Protein AF-A0A8T7LSS5-F1 (afdb_monomer)

Secondary structure (DSSP, 8-state):
--EEEEEEEE-SSEEEEEEEEEEEE-TTSSEEEEEEEEEEE-SSEEEEEEEE-HHHHTTS-HHHHHHHHHHHHHHHHTTT-TT-EEEEEEE---GGG-----SSS---------------------------

Mean predicted aligned error: 10.65 Å

Solvent-accessible surface area (backbone atoms only — not comparable to full-atom values): 8336 Å² total; per-residue (Å²): 137,46,80,44,79,45,78,77,44,79,58,100,45,38,38,33,34,42,33,24,35,64,81,42,66,42,99,82,74,39,56,29,76,40,37,37,37,43,39,37,58,51,101,76,38,39,42,35,43,37,37,38,29,31,78,53,55,73,77,47,53,73,68,58,53,50,50,54,51,51,58,52,49,51,64,67,38,53,88,78,32,100,79,63,47,72,47,78,50,79,45,63,54,52,70,91,77,62,80,90,84,74,93,68,86,78,82,80,71,91,72,78,76,72,82,79,76,76,76,81,78,79,84,74,90,72,92,77,89,78,83,136

Sequence (132 aa):
MRIKIKRRVRTSSSEQWALFDADVMDENEQPTNIGKADVHYDPEMVFVTMLLWSEFTETLDETTVQQVIDEIMDEITEPVGAAADFSLDFFTPSLKDYKFQTSLEDEEEWDEAEEEEEDEEPHERNGKNPWN

Organism: NCBI:txid3003348

Structure (mmCIF, N/CA/C/O backbone):
data_AF-A0A8T7LSS5-F1
#
_entry.id   AF-A0A8T7LSS5-F1
#
loop_
_atom_site.group_PDB
_atom_site.id
_atom_site.type_symbol
_atom_site.label_atom_id
_atom_site.label_alt_id
_atom_site.label_comp_id
_atom_site.label_asym_id
_atom_site.label_entity_id
_atom_site.label_seq_id
_atom_site.pdbx_PDB_ins_code
_atom_site.Cartn_x
_atom_site.Cartn_y
_atom_site.Cartn_z
_atom_site.occupancy
_atom_site.B_iso_or_equiv
_atom_site.auth_seq_id
_atom_site.auth_comp_id
_atom_site.auth_asym_id
_atom_site.auth_atom_id
_atom_site.pdbx_PDB_model_num
ATOM 1 N N . MET A 1 1 ? -11.357 -9.619 5.432 1.00 84.06 1 MET A N 1
ATOM 2 C CA . MET A 1 1 ? -10.890 -8.293 5.025 1.00 84.06 1 MET A CA 1
ATOM 3 C C . MET A 1 1 ? -10.589 -8.373 3.552 1.00 84.06 1 MET A C 1
ATOM 5 O O . MET A 1 1 ? -9.962 -9.344 3.142 1.00 84.06 1 MET A O 1
ATOM 9 N N . ARG A 1 2 ? -11.090 -7.423 2.768 1.00 89.44 2 ARG A N 1
ATOM 10 C CA . ARG A 1 2 ? -10.846 -7.358 1.330 1.00 89.44 2 ARG A CA 1
ATOM 11 C C . ARG A 1 2 ? -10.099 -6.072 1.021 1.00 89.44 2 ARG A C 1
ATOM 13 O O . ARG A 1 2 ? -10.690 -4.994 1.058 1.00 89.44 2 ARG A O 1
ATOM 20 N N . ILE A 1 3 ? -8.818 -6.200 0.696 1.00 91.69 3 ILE A N 1
ATOM 21 C CA . ILE A 1 3 ? -7.995 -5.058 0.313 1.00 91.69 3 ILE A CA 1
ATOM 22 C C . ILE A 1 3 ? -8.273 -4.708 -1.148 1.00 91.69 3 ILE A C 1
ATOM 24 O O . ILE A 1 3 ? -8.200 -5.560 -2.031 1.00 91.69 3 ILE A O 1
ATOM 28 N N . LYS A 1 4 ? -8.606 -3.443 -1.406 1.00 92.25 4 LYS A N 1
ATOM 29 C CA . LYS A 1 4 ? -8.642 -2.862 -2.750 1.00 92.25 4 LYS A CA 1
ATOM 30 C C . LYS A 1 4 ? -7.477 -1.894 -2.911 1.00 92.25 4 LYS A C 1
ATOM 32 O O . LYS A 1 4 ? -7.142 -1.133 -2.004 1.00 92.25 4 LYS A O 1
ATOM 37 N N . ILE A 1 5 ? -6.883 -1.902 -4.097 1.00 92.44 5 ILE A N 1
ATOM 38 C CA . ILE A 1 5 ? -5.703 -1.107 -4.427 1.00 92.44 5 ILE A CA 1
ATOM 39 C C . ILE A 1 5 ? -6.063 -0.162 -5.569 1.00 92.44 5 ILE A C 1
ATOM 41 O O . ILE A 1 5 ? -6.577 -0.588 -6.600 1.00 92.44 5 ILE A O 1
ATOM 45 N N . LYS A 1 6 ? -5.763 1.130 -5.406 1.00 91.69 6 LYS A N 1
ATOM 46 C CA . LYS A 1 6 ? -5.870 2.132 -6.478 1.00 91.69 6 LYS A CA 1
ATOM 47 C C . LYS A 1 6 ? -4.487 2.695 -6.776 1.00 91.69 6 LYS A C 1
ATOM 49 O O . LYS A 1 6 ? -3.895 3.372 -5.933 1.00 91.69 6 LYS A O 1
ATOM 54 N N . ARG A 1 7 ? -3.974 2.464 -7.987 1.00 91.62 7 ARG A N 1
ATOM 55 C CA . ARG A 1 7 ? -2.727 3.094 -8.451 1.00 91.62 7 ARG A CA 1
ATOM 56 C C . ARG A 1 7 ? -2.992 4.581 -8.711 1.00 91.62 7 ARG A C 1
ATOM 58 O O . ARG A 1 7 ? -3.746 4.925 -9.614 1.00 91.62 7 ARG A O 1
ATOM 65 N N . ARG A 1 8 ? -2.398 5.458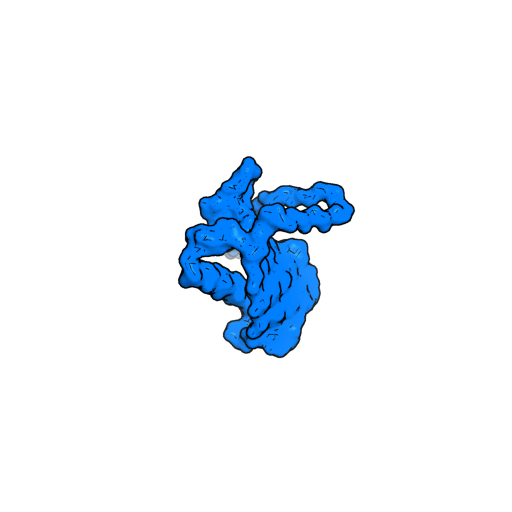 -7.900 1.00 90.19 8 ARG A N 1
ATOM 66 C CA . ARG A 1 8 ? -2.517 6.925 -8.000 1.00 90.19 8 ARG A CA 1
ATOM 67 C C . ARG A 1 8 ? -1.522 7.513 -8.992 1.00 90.19 8 ARG A C 1
ATOM 69 O O . ARG A 1 8 ? -1.855 8.421 -9.741 1.00 90.19 8 ARG A O 1
ATOM 76 N N . VAL A 1 9 ? -0.303 6.980 -9.007 1.00 91.12 9 VAL A N 1
ATOM 77 C CA . VAL A 1 9 ? 0.763 7.401 -9.922 1.00 91.12 9 VAL A CA 1
ATOM 78 C C . VAL A 1 9 ? 1.439 6.162 -10.481 1.00 91.12 9 VAL A C 1
ATOM 80 O O . VAL A 1 9 ? 1.682 5.206 -9.745 1.00 91.12 9 VAL A O 1
ATOM 83 N N . ARG A 1 10 ? 1.782 6.196 -11.770 1.00 92.50 10 ARG A N 1
ATOM 84 C CA . ARG A 1 10 ? 2.613 5.182 -12.416 1.00 92.50 10 ARG A CA 1
ATOM 85 C C . ARG A 1 10 ? 3.591 5.828 -13.381 1.00 92.50 10 ARG A C 1
ATOM 87 O O . ARG A 1 10 ? 3.213 6.605 -14.252 1.00 92.50 10 ARG A O 1
ATOM 94 N N . THR A 1 11 ? 4.855 5.479 -13.218 1.00 92.75 11 THR A N 1
ATOM 95 C CA . THR A 1 11 ? 5.954 5.846 -14.112 1.00 92.75 11 THR A CA 1
ATOM 96 C C . THR A 1 11 ? 6.643 4.578 -14.607 1.00 92.75 11 THR A C 1
ATOM 98 O O . THR A 1 11 ? 6.259 3.470 -14.239 1.00 92.75 11 THR A O 1
ATOM 101 N N . SER A 1 12 ? 7.688 4.719 -15.423 1.00 89.06 12 SER A N 1
ATOM 102 C CA . SER A 1 12 ? 8.483 3.575 -15.881 1.00 89.06 12 SER A CA 1
ATOM 103 C C . SER A 1 12 ? 9.230 2.839 -14.764 1.00 89.06 12 SER A C 1
ATOM 105 O O . SER A 1 12 ? 9.667 1.719 -14.989 1.00 89.06 12 SER A O 1
ATOM 107 N N . SER A 1 13 ? 9.436 3.467 -13.602 1.00 91.12 13 SER A N 1
ATOM 108 C CA . SER A 1 13 ? 10.290 2.930 -12.532 1.00 91.12 13 SER A CA 1
ATOM 109 C C . SER A 1 13 ? 9.699 3.090 -11.135 1.00 91.12 13 SER A C 1
ATOM 111 O O . SER A 1 13 ? 10.370 2.803 -10.147 1.00 91.12 13 SER A O 1
ATOM 113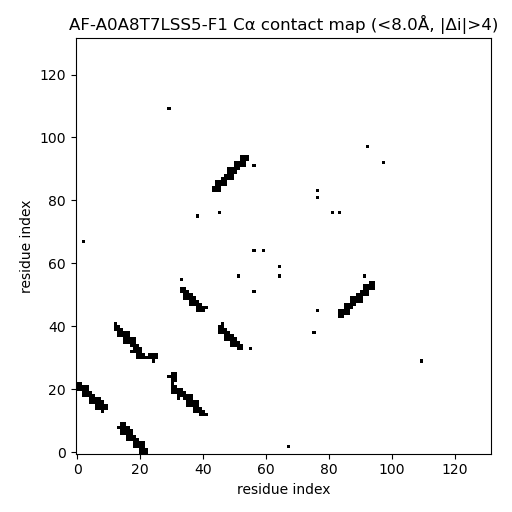 N N . SER A 1 14 ? 8.494 3.638 -10.995 1.00 94.56 14 SER A N 1
ATOM 114 C CA . SER A 1 14 ? 7.900 3.910 -9.683 1.00 94.56 14 SER A CA 1
ATOM 115 C C . SER A 1 14 ? 6.389 4.026 -9.755 1.00 94.56 14 SER A C 1
ATOM 117 O O . SER A 1 14 ? 5.849 4.519 -10.752 1.00 94.56 14 SER A O 1
ATOM 119 N N . GLU A 1 15 ? 5.727 3.629 -8.677 1.00 95.62 15 GLU A N 1
ATOM 120 C CA . GLU A 1 15 ? 4.280 3.677 -8.515 1.00 95.62 15 GLU A CA 1
ATOM 121 C C . GLU A 1 15 ? 3.904 4.196 -7.123 1.00 95.62 15 GLU A C 1
ATOM 123 O O . GLU A 1 15 ? 4.657 4.042 -6.166 1.00 95.62 15 GLU A O 1
ATOM 128 N N . GLN A 1 16 ? 2.728 4.814 -7.012 1.00 95.94 16 GLN A N 1
ATOM 129 C CA . GLN A 1 16 ? 2.108 5.126 -5.725 1.00 95.94 16 GLN A CA 1
ATOM 130 C C . GLN A 1 16 ? 0.729 4.492 -5.672 1.00 95.94 16 GLN A C 1
ATOM 132 O O . GLN A 1 16 ? -0.093 4.699 -6.568 1.00 95.94 16 GLN A O 1
ATOM 137 N N . TRP A 1 17 ? 0.487 3.707 -4.634 1.00 95.75 17 TRP A N 1
ATOM 138 C CA . TRP A 1 17 ? -0.727 2.933 -4.438 1.00 95.75 17 TRP A CA 1
ATOM 139 C C . TRP A 1 17 ? -1.463 3.473 -3.221 1.00 95.75 17 TRP A C 1
ATOM 141 O O . TRP A 1 17 ? -0.870 3.639 -2.159 1.00 95.75 17 TRP A O 1
ATOM 151 N N . ALA A 1 18 ? -2.753 3.746 -3.368 1.00 95.62 18 ALA A N 1
ATOM 152 C CA . ALA A 1 18 ? -3.654 3.977 -2.250 1.00 95.62 18 ALA A CA 1
ATOM 153 C C . ALA A 1 18 ? -4.335 2.651 -1.887 1.00 95.62 18 ALA A C 1
ATOM 155 O O . ALA A 1 18 ? -4.795 1.929 -2.776 1.00 95.62 18 ALA A O 1
ATOM 156 N N . LEU A 1 19 ? -4.373 2.347 -0.593 1.00 96.12 19 LEU A N 1
ATOM 157 C CA . LEU A 1 19 ? -4.853 1.081 -0.047 1.00 96.12 19 LEU A CA 1
ATOM 158 C C . LEU A 1 19 ? -6.193 1.310 0.650 1.00 96.12 19 LEU A C 1
ATOM 160 O O . LEU A 1 19 ? -6.336 2.274 1.407 1.00 96.12 19 LEU A O 1
ATOM 164 N N . PHE A 1 20 ? -7.156 0.428 0.406 1.00 95.44 20 PHE A N 1
ATOM 165 C CA . PHE A 1 20 ? -8.514 0.551 0.927 1.00 95.44 20 PHE A CA 1
ATOM 166 C C . PHE A 1 20 ? -9.009 -0.769 1.514 1.00 95.44 20 PHE A C 1
ATOM 168 O O . PHE A 1 20 ? -8.787 -1.823 0.920 1.00 95.44 20 PHE A O 1
ATOM 175 N N . ASP A 1 21 ? -9.723 -0.705 2.635 1.00 93.88 21 ASP A N 1
ATOM 176 C CA . ASP A 1 21 ? -10.532 -1.825 3.119 1.00 93.88 21 ASP A CA 1
ATOM 177 C C . ASP A 1 21 ? -11.937 -1.708 2.522 1.00 93.88 21 ASP A C 1
ATOM 179 O O . ASP A 1 21 ? -12.689 -0.787 2.837 1.00 93.88 21 ASP A O 1
ATOM 183 N N . ALA A 1 22 ? -12.285 -2.630 1.625 1.00 92.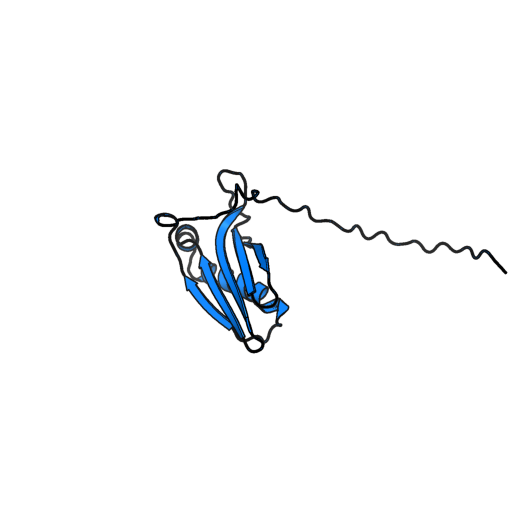38 22 ALA A N 1
ATOM 184 C CA . ALA A 1 22 ? -13.576 -2.636 0.945 1.00 92.38 22 ALA A CA 1
ATOM 185 C C . ALA A 1 22 ? -14.721 -3.198 1.799 1.00 92.38 22 ALA A C 1
ATOM 187 O O . ALA A 1 22 ? -15.876 -3.126 1.379 1.00 92.38 22 ALA A O 1
ATOM 188 N N . ASP A 1 23 ? -14.421 -3.773 2.966 1.00 91.75 23 ASP A N 1
ATOM 189 C CA . ASP A 1 23 ? -15.439 -4.237 3.907 1.00 91.75 23 ASP A CA 1
ATOM 190 C C . ASP A 1 23 ? -15.894 -3.106 4.862 1.00 91.75 23 ASP A C 1
ATOM 192 O O . ASP A 1 23 ? -16.900 -3.265 5.559 1.00 91.75 23 ASP A O 1
ATOM 196 N N . VAL A 1 24 ? -15.193 -1.959 4.885 1.00 90.44 24 VAL A N 1
ATOM 197 C CA . VAL A 1 24 ? -15.477 -0.815 5.769 1.00 90.44 24 VAL A CA 1
ATOM 198 C C . VAL A 1 24 ? -15.672 0.458 4.951 1.00 90.44 24 VAL A C 1
ATOM 200 O O . VAL A 1 24 ? -14.763 0.897 4.253 1.00 90.44 24 VAL A O 1
ATOM 203 N N . MET A 1 25 ? -16.838 1.089 5.083 1.00 91.69 25 MET A N 1
ATOM 204 C CA . MET A 1 25 ? -17.149 2.341 4.387 1.00 91.69 25 MET A CA 1
ATOM 205 C C . MET A 1 25 ? -16.895 3.563 5.273 1.00 91.69 25 MET A C 1
ATOM 207 O O . MET A 1 25 ? -17.138 3.516 6.482 1.00 91.69 25 MET A O 1
ATOM 211 N N . ASP A 1 26 ? -16.432 4.648 4.660 1.00 86.94 26 ASP A N 1
ATOM 212 C CA . ASP A 1 26 ? -16.272 5.954 5.288 1.00 86.94 26 ASP A CA 1
ATOM 213 C C . ASP A 1 26 ? -17.573 6.786 5.255 1.00 86.94 26 ASP A C 1
ATOM 215 O O . ASP A 1 26 ? -18.650 6.302 4.897 1.00 86.94 26 ASP A O 1
ATOM 219 N N . GLU A 1 27 ? -17.490 8.050 5.684 1.00 88.38 27 GLU A N 1
ATOM 220 C CA . GLU A 1 27 ? -18.636 8.970 5.757 1.00 88.38 27 GLU A CA 1
ATOM 221 C C . GLU A 1 27 ? -19.267 9.281 4.387 1.00 88.38 27 GLU A C 1
ATOM 223 O O . GLU A 1 27 ? -20.428 9.692 4.340 1.00 88.38 27 GLU A O 1
ATOM 228 N N . ASN A 1 28 ? -18.533 9.050 3.296 1.00 87.31 28 ASN A N 1
ATOM 229 C CA . ASN A 1 28 ? -18.957 9.305 1.920 1.00 87.31 28 ASN A CA 1
ATOM 230 C C . ASN A 1 28 ? -19.379 8.011 1.202 1.00 87.31 28 ASN A C 1
ATOM 232 O O . ASN A 1 28 ? -19.492 7.990 -0.023 1.00 87.31 28 ASN A O 1
ATOM 236 N N . GLU A 1 29 ? -19.614 6.932 1.960 1.00 87.62 29 GLU A N 1
ATOM 237 C CA . GLU A 1 29 ? -19.951 5.597 1.450 1.00 87.62 29 GLU A CA 1
ATOM 238 C C . GLU A 1 29 ? -18.856 4.992 0.551 1.00 87.62 29 GLU A C 1
ATOM 240 O O . GLU A 1 29 ? -19.130 4.088 -0.237 1.00 87.62 29 GLU A O 1
ATOM 245 N N . GL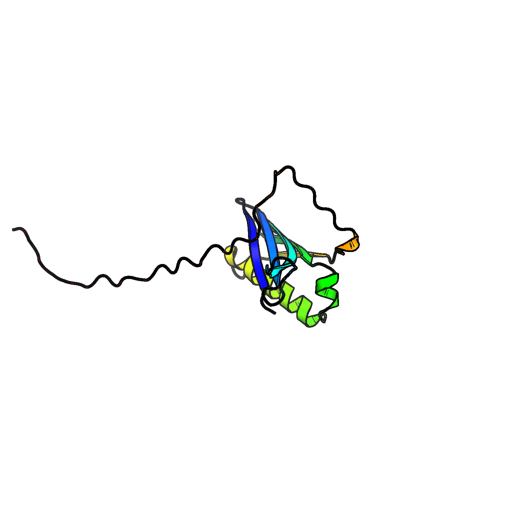N A 1 30 ? -17.608 5.453 0.692 1.00 89.44 30 GLN A N 1
ATOM 246 C CA . GLN A 1 30 ? -16.462 4.922 -0.041 1.00 89.44 30 GLN A CA 1
ATOM 247 C C . GLN A 1 30 ? -15.678 3.924 0.811 1.00 89.44 30 GLN A C 1
ATOM 249 O O . GLN A 1 30 ? -15.658 4.047 2.038 1.00 89.44 30 GLN A O 1
ATOM 254 N N . PRO A 1 31 ? -14.987 2.944 0.199 1.00 93.31 31 PRO A N 1
ATOM 255 C CA . PRO A 1 31 ? -14.049 2.096 0.920 1.00 93.31 31 PRO A CA 1
ATOM 256 C C . PRO A 1 31 ? -13.072 2.927 1.749 1.00 93.31 31 PRO A C 1
ATOM 258 O O . PRO A 1 31 ? -12.495 3.902 1.265 1.00 93.31 31 PRO A O 1
ATOM 261 N N . THR A 1 32 ? -12.860 2.530 2.998 1.00 94.12 32 THR A N 1
ATOM 262 C CA . THR A 1 32 ? -12.027 3.288 3.931 1.00 94.12 32 THR A CA 1
ATOM 263 C C . THR A 1 32 ? -10.577 3.229 3.479 1.00 94.12 32 THR A C 1
ATOM 265 O O . THR A 1 32 ? -10.015 2.144 3.318 1.00 94.12 32 THR A O 1
ATOM 268 N N . ASN A 1 33 ? -9.936 4.386 3.298 1.00 93.62 33 ASN A N 1
ATOM 269 C CA . ASN A 1 33 ? -8.499 4.435 3.048 1.00 93.62 33 ASN A CA 1
ATOM 270 C C . ASN A 1 33 ? -7.739 3.956 4.293 1.00 93.62 33 ASN A C 1
ATOM 272 O O . ASN A 1 33 ? -7.826 4.573 5.353 1.00 93.62 33 ASN A O 1
ATOM 276 N N . ILE A 1 34 ? -6.962 2.887 4.149 1.00 95.50 34 ILE A N 1
ATOM 277 C CA . ILE A 1 34 ? -6.175 2.295 5.240 1.00 95.50 34 ILE A CA 1
ATOM 278 C C . ILE A 1 34 ? -4.689 2.646 5.158 1.00 95.50 34 ILE A C 1
ATOM 280 O O . ILE A 1 34 ? -3.933 2.318 6.070 1.00 95.50 34 ILE A O 1
ATOM 284 N N . GLY A 1 35 ? -4.262 3.312 4.082 1.00 95.75 35 GLY A N 1
ATOM 285 C CA . GLY A 1 35 ? -2.875 3.703 3.903 1.00 95.75 35 GLY A CA 1
ATOM 286 C C . GLY A 1 35 ? -2.449 3.904 2.453 1.00 95.75 35 GLY A C 1
ATOM 287 O O . GLY A 1 35 ? -3.261 4.100 1.540 1.00 95.75 35 GLY A O 1
ATOM 288 N N . LYS A 1 36 ? -1.133 3.848 2.246 1.00 96.50 36 LYS A N 1
ATOM 289 C CA . LYS A 1 36 ? -0.502 3.909 0.927 1.00 96.50 36 LYS A CA 1
ATOM 290 C C . LYS A 1 36 ? 0.790 3.096 0.861 1.00 96.50 36 LYS A C 1
ATOM 292 O O . LYS A 1 36 ? 1.447 2.886 1.879 1.00 96.50 36 LYS A O 1
ATOM 297 N N . ALA A 1 37 ? 1.188 2.728 -0.350 1.00 97.75 37 ALA A N 1
ATOM 298 C CA . ALA A 1 37 ? 2.515 2.204 -0.645 1.00 97.75 37 ALA A CA 1
ATOM 299 C C . ALA A 1 37 ? 3.178 3.036 -1.749 1.00 97.75 37 ALA A C 1
ATOM 301 O O . ALA A 1 37 ? 2.552 3.346 -2.764 1.00 97.75 37 ALA A O 1
ATOM 302 N N . ASP A 1 38 ? 4.436 3.410 -1.546 1.00 97.56 38 ASP A N 1
ATOM 303 C CA . ASP A 1 38 ? 5.294 3.981 -2.581 1.00 97.56 38 ASP A CA 1
ATOM 304 C C . ASP A 1 38 ? 6.264 2.883 -3.039 1.00 97.56 38 ASP A C 1
ATOM 306 O O . ASP A 1 38 ? 6.964 2.286 -2.219 1.00 97.56 38 ASP A O 1
ATOM 310 N N . VAL A 1 39 ? 6.276 2.594 -4.340 1.00 95.75 39 VAL A N 1
ATOM 311 C CA . VAL A 1 39 ? 7.021 1.483 -4.945 1.00 95.75 39 VAL A CA 1
ATOM 312 C C . VAL A 1 39 ? 8.051 2.037 -5.915 1.00 95.75 39 VAL A C 1
ATOM 314 O O . VAL A 1 39 ? 7.726 2.869 -6.765 1.00 95.75 39 VAL A O 1
ATOM 317 N N . HIS A 1 40 ? 9.281 1.541 -5.839 1.00 94.94 40 HIS A N 1
ATOM 318 C CA . HIS A 1 40 ? 10.342 1.822 -6.797 1.00 94.94 40 HIS A CA 1
ATOM 319 C C . HIS A 1 40 ? 10.893 0.512 -7.363 1.00 94.94 40 HIS A C 1
ATOM 321 O O . HIS A 1 40 ? 11.357 -0.352 -6.620 1.00 94.94 40 HIS A O 1
ATOM 327 N N . TYR A 1 41 ? 10.852 0.387 -8.687 1.00 91.00 41 TYR A N 1
ATOM 328 C CA . TYR A 1 41 ? 11.359 -0.771 -9.410 1.00 91.00 41 TYR A CA 1
ATOM 329 C C . TYR A 1 41 ? 12.799 -0.521 -9.855 1.00 91.00 41 TYR A C 1
ATOM 331 O O . TYR A 1 41 ? 13.072 0.431 -10.593 1.00 91.00 41 TYR A O 1
ATOM 339 N N . ASP A 1 42 ? 13.697 -1.407 -9.441 1.00 87.94 42 ASP A N 1
ATOM 340 C CA . ASP A 1 42 ? 15.055 -1.538 -9.955 1.00 87.94 42 ASP A CA 1
ATOM 341 C C . ASP A 1 42 ? 15.198 -2.905 -10.660 1.00 87.94 42 ASP A C 1
ATOM 343 O O . ASP A 1 42 ? 14.469 -3.840 -10.320 1.00 87.94 42 ASP A O 1
ATOM 347 N N . PRO A 1 43 ? 16.087 -3.064 -11.662 1.00 83.88 43 PRO A N 1
ATOM 348 C CA . PRO A 1 43 ? 16.282 -4.352 -12.328 1.00 83.88 43 PRO A CA 1
ATOM 349 C C . PRO A 1 43 ? 16.672 -5.512 -11.402 1.00 83.88 43 PRO A C 1
ATOM 351 O O . PRO A 1 43 ? 16.493 -6.664 -11.794 1.00 83.88 43 PRO A O 1
ATOM 354 N N . GLU A 1 44 ? 17.231 -5.229 -10.223 1.00 84.19 44 GLU A N 1
ATOM 355 C CA . GLU A 1 44 ? 17.690 -6.246 -9.273 1.00 84.19 44 GLU A CA 1
ATOM 356 C C . GLU A 1 44 ? 16.757 -6.411 -8.063 1.00 84.19 44 GLU A C 1
ATOM 358 O O . GLU A 1 44 ? 16.770 -7.469 -7.437 1.00 84.19 44 GLU A O 1
ATOM 363 N N . MET A 1 45 ? 15.956 -5.395 -7.717 1.00 89.31 45 MET A N 1
ATOM 364 C CA . MET A 1 45 ? 15.167 -5.381 -6.480 1.00 89.31 45 MET A CA 1
ATOM 365 C C . MET A 1 45 ? 13.957 -4.439 -6.560 1.00 89.31 45 MET A C 1
ATOM 367 O O . MET A 1 45 ? 13.975 -3.427 -7.261 1.00 89.31 45 MET A O 1
ATOM 371 N N . VAL A 1 46 ? 12.914 -4.725 -5.779 1.00 92.88 46 VAL A N 1
ATOM 372 C CA . VAL A 1 46 ? 11.796 -3.796 -5.549 1.00 92.88 46 VAL A CA 1
ATOM 373 C C . VAL A 1 46 ? 11.933 -3.126 -4.183 1.00 92.88 46 VAL A C 1
ATOM 375 O O . VAL A 1 46 ? 12.064 -3.798 -3.162 1.00 92.88 46 VAL A O 1
ATOM 378 N N . PHE A 1 47 ? 11.877 -1.796 -4.147 1.00 95.25 47 PHE A N 1
ATOM 379 C CA . PHE A 1 47 ? 11.874 -1.025 -2.903 1.00 95.25 47 PHE A CA 1
ATOM 380 C C . PHE A 1 47 ? 10.463 -0.534 -2.612 1.00 95.25 47 PHE A C 1
ATOM 382 O O . PHE A 1 47 ? 9.859 0.144 -3.446 1.00 95.25 47 PHE A O 1
ATOM 389 N N . VAL A 1 48 ? 9.950 -0.857 -1.430 1.00 96.81 48 VAL A N 1
ATOM 390 C CA . VAL A 1 48 ? 8.596 -0.507 -1.009 1.00 96.81 48 VAL A CA 1
ATOM 391 C C . VAL A 1 48 ? 8.652 0.245 0.310 1.00 96.81 48 VAL A C 1
ATOM 393 O O . VAL A 1 48 ? 9.214 -0.237 1.289 1.00 96.81 48 VAL A O 1
ATOM 396 N N . THR A 1 49 ? 8.009 1.406 0.347 1.00 98.31 49 THR A N 1
ATOM 397 C CA . THR A 1 49 ? 7.658 2.081 1.597 1.00 98.31 49 THR A CA 1
ATOM 398 C C . THR A 1 49 ? 6.160 1.950 1.791 1.00 98.31 49 THR A C 1
ATOM 400 O O . THR A 1 49 ? 5.385 2.524 1.025 1.00 98.31 49 THR A O 1
ATOM 403 N N . MET A 1 50 ? 5.740 1.215 2.815 1.00 98.00 50 MET A N 1
ATOM 404 C CA . MET A 1 50 ? 4.333 1.005 3.135 1.00 98.00 50 MET A CA 1
ATOM 405 C C . MET A 1 50 ? 3.961 1.756 4.409 1.00 98.00 50 MET A C 1
ATOM 407 O O . MET A 1 50 ? 4.617 1.633 5.445 1.00 98.00 50 MET A O 1
ATOM 411 N N . LEU A 1 51 ? 2.882 2.531 4.328 1.00 97.50 51 LEU A N 1
ATOM 412 C CA . LEU A 1 51 ? 2.279 3.197 5.471 1.00 97.50 51 LEU A CA 1
ATOM 413 C C . LEU A 1 51 ? 0.850 2.704 5.626 1.00 97.50 51 LEU A C 1
ATOM 415 O O . LEU A 1 51 ? 0.033 2.935 4.736 1.00 97.50 51 LEU A O 1
ATOM 419 N N . LEU A 1 52 ? 0.549 2.080 6.760 1.00 96.81 52 LEU A N 1
ATOM 420 C CA . LEU A 1 52 ? -0.820 1.762 7.162 1.00 96.81 52 LEU A CA 1
ATOM 421 C C . LEU A 1 52 ? -1.207 2.632 8.351 1.00 96.81 52 LEU A C 1
ATOM 423 O O . LEU A 1 52 ? -0.400 2.820 9.253 1.00 96.81 52 LEU A O 1
ATOM 427 N N . TRP A 1 53 ? -2.419 3.177 8.381 1.00 96.75 53 TRP A N 1
ATOM 428 C CA . TRP A 1 53 ? -2.831 4.023 9.503 1.00 96.75 53 TRP A CA 1
ATOM 429 C C . TRP A 1 53 ? -2.782 3.240 10.815 1.00 96.75 53 TRP A C 1
ATOM 431 O O . TRP A 1 53 ? -3.229 2.089 10.875 1.00 96.75 53 TRP A O 1
ATOM 441 N N . SER A 1 54 ? -2.267 3.855 11.883 1.00 96.31 54 SER A N 1
ATOM 442 C CA . SER A 1 54 ? -2.236 3.208 13.196 1.00 96.31 54 SER A CA 1
ATOM 443 C C . SER A 1 54 ? -3.647 2.821 13.629 1.00 96.31 54 SER A C 1
ATOM 445 O O . SER A 1 54 ? -3.849 1.712 14.101 1.00 96.31 54 SER A O 1
ATOM 447 N N . GLU A 1 55 ? -4.634 3.674 13.348 1.00 94.44 55 GLU A N 1
ATOM 448 C CA . GLU A 1 55 ? -6.053 3.440 13.622 1.00 94.44 55 GLU A CA 1
ATOM 449 C C . GLU A 1 55 ? -6.598 2.177 12.942 1.00 94.44 55 GLU A C 1
ATOM 451 O O . GLU A 1 55 ? -7.490 1.535 13.484 1.00 94.44 55 GLU A O 1
ATOM 456 N N . PHE A 1 56 ? -6.057 1.799 11.783 1.00 93.69 56 PHE A N 1
ATOM 457 C CA . PHE A 1 56 ? -6.383 0.534 11.132 1.00 93.69 56 PHE A CA 1
ATOM 458 C C . PHE A 1 56 ? -5.627 -0.621 11.796 1.00 93.69 56 PHE A C 1
ATOM 460 O O . PHE A 1 56 ? -6.243 -1.572 12.276 1.00 93.69 56 PHE A O 1
ATOM 467 N N . THR A 1 57 ? -4.299 -0.523 11.898 1.00 95.06 57 THR A N 1
ATOM 468 C CA . THR A 1 57 ? -3.466 -1.627 12.413 1.00 95.06 57 THR A CA 1
ATOM 469 C C . THR A 1 57 ? -3.751 -1.985 13.875 1.00 95.06 57 THR A C 1
ATOM 471 O O . THR A 1 57 ? -3.670 -3.153 14.232 1.00 95.06 57 THR A O 1
ATOM 474 N N . GLU A 1 58 ? -4.150 -1.023 14.714 1.00 95.12 58 GLU A N 1
ATOM 475 C CA . GLU A 1 58 ? -4.505 -1.243 16.124 1.00 95.12 58 GLU A CA 1
ATOM 476 C C . GLU A 1 58 ? -5.806 -2.042 16.301 1.00 95.12 58 GLU A C 1
ATOM 478 O O . GLU A 1 58 ? -6.046 -2.599 17.374 1.00 95.12 58 GLU A O 1
ATOM 483 N N . THR A 1 59 ? -6.650 -2.116 15.266 1.00 92.62 59 THR A N 1
ATOM 484 C CA . THR A 1 59 ? -7.877 -2.933 15.287 1.00 92.62 59 THR A CA 1
ATOM 485 C C . THR A 1 59 ? -7.622 -4.399 14.948 1.00 92.62 59 THR A C 1
ATOM 487 O O . THR A 1 59 ? -8.514 -5.232 15.124 1.00 92.62 59 THR A O 1
ATOM 490 N N . LEU A 1 60 ? -6.411 -4.720 14.488 1.00 93.31 60 LEU A N 1
ATOM 491 C CA . LEU A 1 60 ? -6.015 -6.033 14.003 1.00 93.31 60 LEU A CA 1
ATOM 492 C C . LEU A 1 60 ? -4.967 -6.657 14.920 1.00 93.31 60 LEU A C 1
ATOM 494 O O . LEU A 1 60 ? -4.216 -5.975 15.616 1.00 93.31 60 LEU A O 1
ATOM 498 N N . ASP A 1 61 ? -4.901 -7.983 14.913 1.00 94.75 61 ASP A N 1
ATOM 499 C CA . ASP A 1 61 ? -3.768 -8.687 15.496 1.00 94.75 61 ASP A CA 1
ATOM 500 C C . ASP A 1 61 ? -2.575 -8.705 14.524 1.00 94.75 61 ASP A C 1
ATOM 502 O O . ASP A 1 61 ? -2.725 -8.568 13.310 1.00 94.75 61 ASP A O 1
ATOM 506 N N . GLU A 1 62 ? -1.379 -8.919 15.068 1.00 93.50 62 GLU A N 1
ATOM 507 C CA . GLU A 1 62 ? -0.117 -8.919 14.318 1.00 93.50 62 GLU A CA 1
ATOM 508 C C . GLU A 1 62 ? -0.100 -9.920 13.150 1.00 93.50 62 GLU A C 1
ATOM 510 O O . GLU A 1 62 ? 0.492 -9.638 12.110 1.00 93.50 62 GLU A O 1
ATOM 515 N N . THR A 1 63 ? -0.784 -11.065 13.277 1.00 95.50 63 THR A N 1
ATOM 516 C CA . THR A 1 63 ? -0.842 -12.062 12.194 1.00 95.50 63 THR A CA 1
ATOM 517 C C . THR A 1 63 ? -1.671 -11.537 11.032 1.00 95.50 63 THR A C 1
ATOM 519 O O . THR A 1 63 ? -1.266 -11.671 9.881 1.00 95.50 63 THR A O 1
ATOM 522 N N . THR A 1 64 ? -2.804 -10.903 11.328 1.00 94.06 64 THR A N 1
ATOM 523 C CA . THR A 1 64 ? -3.657 -10.290 10.306 1.00 94.06 64 THR A CA 1
ATOM 524 C C . THR A 1 64 ? -2.945 -9.122 9.615 1.00 94.06 64 THR A C 1
ATOM 526 O O . THR A 1 64 ? -3.017 -9.002 8.395 1.00 94.06 64 THR A O 1
ATOM 529 N N . VAL A 1 65 ? -2.193 -8.298 10.357 1.00 94.56 65 VAL A N 1
ATOM 530 C CA . VAL A 1 65 ? -1.370 -7.230 9.755 1.00 94.56 65 VAL A CA 1
ATOM 531 C C . VAL A 1 65 ? -0.331 -7.815 8.797 1.00 94.56 65 VAL A C 1
ATOM 533 O O . VAL A 1 65 ? -0.187 -7.317 7.683 1.00 94.56 65 VAL A O 1
ATOM 536 N N . GLN A 1 66 ? 0.359 -8.889 9.190 1.00 95.56 66 GLN A N 1
ATOM 537 C CA . GLN A 1 66 ? 1.346 -9.532 8.323 1.00 95.56 66 GLN A CA 1
ATOM 538 C C . GLN A 1 66 ? 0.710 -10.116 7.055 1.00 95.56 66 GLN A C 1
ATOM 540 O O . GLN A 1 66 ? 1.269 -9.952 5.979 1.00 95.56 66 GLN A O 1
ATOM 545 N N . GLN A 1 67 ? -0.475 -10.725 7.154 1.00 94.88 67 GLN A N 1
ATOM 546 C CA . GLN A 1 67 ? -1.205 -11.230 5.984 1.00 94.88 67 GLN A CA 1
ATOM 547 C C . GLN A 1 67 ? -1.542 -10.116 4.991 1.00 94.88 67 GLN A C 1
ATOM 549 O O . GLN A 1 67 ? -1.353 -10.293 3.794 1.00 94.88 67 GLN A O 1
ATOM 554 N N . VAL A 1 68 ? -1.977 -8.952 5.483 1.00 93.94 68 VAL A N 1
ATOM 555 C CA . VAL A 1 68 ? -2.232 -7.782 4.629 1.00 93.94 68 VAL A CA 1
ATOM 556 C C . VAL A 1 68 ? -0.951 -7.317 3.935 1.00 93.94 68 VAL A C 1
ATOM 558 O O . VAL A 1 68 ? 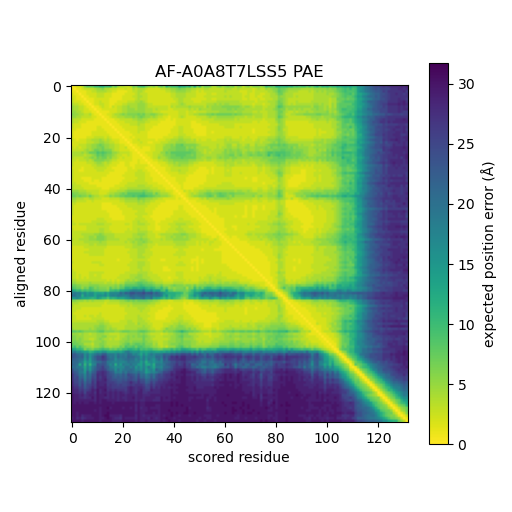-0.978 -7.010 2.745 1.00 93.94 68 VAL A O 1
ATOM 561 N N . ILE A 1 69 ? 0.176 -7.275 4.654 1.00 95.06 69 ILE A N 1
ATOM 562 C CA . ILE A 1 69 ? 1.475 -6.922 4.065 1.00 95.06 69 ILE A CA 1
ATOM 563 C C . ILE A 1 69 ? 1.852 -7.922 2.968 1.00 95.06 69 ILE A C 1
ATOM 565 O O . ILE A 1 69 ? 2.220 -7.494 1.877 1.00 95.06 69 ILE A O 1
ATOM 569 N N . ASP A 1 70 ? 1.737 -9.222 3.239 1.00 93.88 70 ASP A N 1
ATOM 570 C CA . ASP A 1 70 ? 2.088 -10.283 2.294 1.00 93.88 70 ASP A CA 1
ATOM 571 C C . ASP A 1 70 ? 1.222 -10.199 1.022 1.00 93.88 70 ASP A C 1
ATOM 573 O O . ASP A 1 70 ? 1.765 -10.179 -0.079 1.00 93.88 70 ASP A O 1
ATOM 577 N N . GLU A 1 71 ? -0.100 -10.030 1.159 1.00 93.06 71 GLU A N 1
ATOM 578 C CA . GLU A 1 71 ? -1.024 -9.864 0.024 1.00 93.06 71 GLU A CA 1
ATOM 579 C C . GLU A 1 71 ? -0.675 -8.644 -0.844 1.00 93.06 71 GLU A C 1
ATOM 581 O O . GLU A 1 71 ? -0.685 -8.721 -2.074 1.00 93.06 71 GLU A O 1
ATOM 586 N N . ILE A 1 72 ? -0.332 -7.509 -0.223 1.00 93.62 72 ILE A N 1
ATOM 587 C CA . ILE A 1 72 ? 0.071 -6.306 -0.962 1.00 93.62 72 ILE A CA 1
ATOM 588 C C . ILE A 1 72 ? 1.420 -6.526 -1.661 1.00 93.62 72 ILE A C 1
ATOM 590 O O . ILE A 1 72 ? 1.602 -6.086 -2.796 1.00 93.62 72 ILE A O 1
ATOM 594 N N . MET A 1 73 ? 2.375 -7.181 -1.001 1.00 93.00 73 MET A N 1
ATOM 595 C CA . MET A 1 73 ? 3.700 -7.440 -1.569 1.00 93.00 73 MET A CA 1
ATOM 596 C C . MET A 1 73 ? 3.651 -8.439 -2.729 1.00 93.00 73 MET A C 1
ATOM 598 O O . MET A 1 73 ? 4.385 -8.255 -3.705 1.00 93.00 73 MET A O 1
ATOM 602 N N . ASP A 1 74 ? 2.773 -9.440 -2.670 1.00 91.00 74 ASP A N 1
ATOM 603 C CA . ASP A 1 74 ? 2.527 -10.364 -3.780 1.00 91.00 74 ASP A CA 1
ATOM 604 C C . ASP A 1 74 ? 2.042 -9.597 -5.022 1.00 91.00 74 ASP A C 1
ATOM 606 O O . ASP A 1 74 ? 2.621 -9.738 -6.100 1.00 91.00 74 ASP A O 1
ATOM 610 N N . GLU A 1 75 ? 1.072 -8.691 -4.864 1.00 90.06 75 GLU A N 1
ATOM 611 C CA . GLU A 1 75 ? 0.574 -7.842 -5.958 1.00 90.06 75 GLU A CA 1
ATOM 612 C C . GLU A 1 75 ? 1.653 -6.867 -6.479 1.00 90.06 75 GLU A C 1
ATOM 614 O O . GLU A 1 75 ? 1.774 -6.646 -7.684 1.00 90.06 75 GLU A O 1
ATOM 619 N N . ILE A 1 76 ? 2.475 -6.279 -5.597 1.00 89.75 76 ILE A N 1
ATOM 620 C CA . ILE A 1 76 ? 3.571 -5.369 -5.993 1.00 89.75 76 ILE A CA 1
ATOM 621 C C . ILE A 1 76 ? 4.644 -6.096 -6.809 1.00 89.75 76 ILE A C 1
ATOM 623 O O . ILE A 1 76 ? 5.218 -5.521 -7.738 1.00 89.75 76 ILE A O 1
ATOM 627 N N . THR A 1 77 ? 4.963 -7.334 -6.441 1.00 87.88 77 THR A N 1
ATOM 628 C CA . THR A 1 77 ? 6.075 -8.080 -7.041 1.00 87.88 77 THR A CA 1
ATOM 629 C C . THR A 1 77 ? 5.659 -8.908 -8.255 1.00 87.88 77 THR A C 1
ATOM 631 O O . THR A 1 77 ? 6.518 -9.221 -9.085 1.00 87.88 77 THR A O 1
ATOM 634 N N . GLU A 1 78 ? 4.362 -9.181 -8.445 1.00 85.31 78 GLU A N 1
ATOM 635 C CA . GLU A 1 78 ? 3.831 -9.920 -9.599 1.00 85.31 78 GLU A CA 1
AT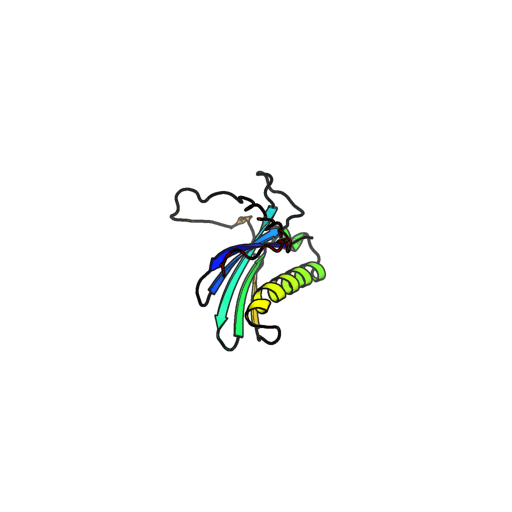OM 636 C C . GLU A 1 78 ? 4.353 -9.402 -10.960 1.00 85.31 78 GLU A C 1
ATOM 638 O O . GLU A 1 78 ? 4.836 -10.222 -11.750 1.00 85.31 78 GLU A O 1
ATOM 643 N N . PRO A 1 79 ? 4.378 -8.081 -11.254 1.00 77.62 79 PRO A N 1
ATOM 644 C CA . PRO A 1 79 ? 4.843 -7.568 -12.546 1.00 77.62 79 PRO A CA 1
ATOM 645 C C . PRO A 1 79 ? 6.334 -7.812 -12.819 1.00 77.62 79 PRO A C 1
ATOM 647 O O . PRO A 1 79 ? 6.752 -7.837 -13.979 1.00 77.62 79 PRO A O 1
ATOM 650 N N . VAL A 1 80 ? 7.141 -7.959 -11.765 1.00 77.00 80 VAL A N 1
ATOM 651 C CA . VAL A 1 80 ? 8.585 -8.244 -11.852 1.00 77.00 80 VAL A CA 1
ATOM 652 C C . VAL A 1 80 ? 8.834 -9.757 -11.920 1.00 77.00 80 VAL A C 1
ATOM 654 O O . VAL A 1 80 ? 9.841 -10.209 -12.470 1.00 77.00 80 VAL A O 1
ATOM 657 N N . GLY A 1 81 ? 7.872 -10.545 -11.436 1.00 70.44 81 GLY A N 1
ATOM 658 C CA . GLY A 1 81 ? 7.901 -11.997 -11.364 1.00 70.44 81 GLY A CA 1
ATOM 659 C C . GLY A 1 81 ? 8.279 -12.503 -9.971 1.00 70.44 81 GLY A C 1
ATOM 660 O O . GLY A 1 81 ? 8.977 -11.841 -9.209 1.00 70.44 81 GLY A O 1
ATOM 661 N N . ALA A 1 82 ? 7.863 -13.735 -9.666 1.00 59.53 82 ALA A N 1
ATOM 662 C CA . ALA A 1 82 ? 7.909 -14.362 -8.335 1.00 59.53 82 ALA A CA 1
ATOM 663 C C . ALA A 1 82 ? 9.307 -14.546 -7.689 1.00 59.53 82 ALA A C 1
ATOM 665 O O . ALA A 1 82 ? 9.415 -15.175 -6.641 1.00 59.53 82 ALA A O 1
ATOM 666 N N . ALA A 1 83 ? 10.384 -14.072 -8.321 1.00 61.59 83 ALA A N 1
ATOM 667 C CA . ALA A 1 83 ? 11.762 -14.192 -7.839 1.00 61.59 83 ALA A CA 1
ATOM 668 C C . ALA A 1 83 ? 12.436 -12.834 -7.579 1.00 61.59 83 ALA A C 1
ATOM 670 O O . ALA A 1 83 ? 13.651 -12.796 -7.396 1.00 61.59 83 ALA A O 1
ATOM 671 N N . ALA A 1 84 ? 11.685 -11.731 -7.609 1.00 69.06 84 ALA A N 1
ATOM 672 C CA . ALA A 1 84 ? 12.228 -10.422 -7.284 1.00 69.06 84 ALA A CA 1
ATOM 673 C C . ALA A 1 84 ? 12.574 -10.352 -5.790 1.00 69.06 84 ALA A C 1
ATOM 675 O O . ALA A 1 84 ? 11.709 -10.554 -4.936 1.00 69.06 84 ALA A O 1
ATOM 676 N N . ASP A 1 85 ? 13.832 -10.044 -5.474 1.00 88.75 85 ASP A N 1
ATOM 677 C CA . ASP A 1 85 ? 14.183 -9.614 -4.125 1.00 88.75 85 ASP A CA 1
ATOM 678 C C . ASP A 1 85 ? 13.462 -8.288 -3.830 1.00 88.75 85 ASP A C 1
ATOM 680 O O . ASP A 1 85 ? 13.265 -7.453 -4.722 1.00 88.75 85 ASP A O 1
ATOM 684 N N . PHE A 1 86 ? 13.078 -8.067 -2.573 1.00 92.88 86 PHE A N 1
ATOM 685 C CA . PHE A 1 86 ? 12.453 -6.815 -2.159 1.00 92.88 86 PHE A CA 1
ATOM 686 C C . PHE A 1 86 ? 13.016 -6.288 -0.841 1.00 92.88 86 PHE A C 1
ATOM 688 O O . PHE A 1 86 ? 13.546 -7.027 -0.008 1.00 92.88 86 PHE A O 1
ATOM 695 N N . SER A 1 87 ? 12.856 -4.985 -0.642 1.00 94.75 87 SER A N 1
ATOM 696 C CA . SER A 1 87 ? 13.073 -4.300 0.626 1.00 94.75 87 SER A CA 1
ATOM 697 C C . SER A 1 87 ? 11.802 -3.543 0.996 1.00 94.75 87 SER A C 1
ATOM 699 O O . SER A 1 87 ? 11.262 -2.810 0.170 1.00 94.75 87 SER A O 1
ATOM 701 N N . LEU A 1 88 ? 11.323 -3.748 2.225 1.00 96.31 88 LEU A N 1
ATOM 702 C CA . LEU A 1 88 ? 10.118 -3.117 2.753 1.00 96.31 88 LEU A CA 1
ATOM 703 C C . LEU A 1 88 ? 10.457 -2.271 3.983 1.00 96.31 88 LEU A C 1
ATOM 705 O O . LEU A 1 88 ? 10.856 -2.811 5.015 1.00 96.31 88 LEU A O 1
ATOM 709 N N . ASP A 1 89 ? 10.218 -0.968 3.883 1.00 98.19 89 ASP A N 1
ATOM 710 C CA . ASP A 1 89 ? 10.116 -0.074 5.031 1.00 98.19 89 ASP A CA 1
ATOM 711 C C . ASP A 1 89 ? 8.636 0.066 5.421 1.00 98.19 89 ASP A C 1
ATOM 713 O O . ASP A 1 89 ? 7.820 0.559 4.639 1.00 98.19 89 ASP A O 1
ATOM 717 N N . PHE A 1 90 ? 8.276 -0.367 6.632 1.00 97.25 90 PHE A N 1
ATOM 718 C CA . PHE A 1 90 ? 6.895 -0.362 7.124 1.00 97.25 90 PHE A CA 1
ATOM 719 C C . PHE A 1 90 ? 6.700 0.626 8.278 1.00 97.25 90 PHE A C 1
ATOM 721 O O . PHE A 1 90 ? 7.431 0.596 9.272 1.00 97.25 90 PHE A O 1
ATOM 728 N N . PHE A 1 91 ? 5.679 1.477 8.165 1.00 97.00 91 PHE A N 1
ATOM 729 C CA . PHE A 1 91 ? 5.336 2.482 9.169 1.00 97.00 91 PHE A CA 1
ATOM 730 C C . PHE A 1 91 ? 3.845 2.479 9.490 1.00 97.00 91 PHE A C 1
ATOM 732 O O . PHE A 1 91 ? 3.006 2.283 8.612 1.00 97.00 91 PHE A O 1
ATOM 739 N N . THR A 1 92 ? 3.523 2.814 10.741 1.00 96.88 92 THR A N 1
ATOM 740 C CA . THR A 1 92 ? 2.144 2.991 11.207 1.00 96.88 92 THR A CA 1
ATOM 741 C C . THR A 1 92 ? 1.870 4.418 11.696 1.00 96.88 92 THR A C 1
ATOM 743 O O . THR A 1 92 ? 1.808 4.672 12.901 1.00 96.88 92 THR A O 1
ATOM 746 N N . PRO A 1 93 ? 1.781 5.416 10.792 1.00 96.00 93 PRO A N 1
ATOM 747 C CA . PRO A 1 93 ? 1.471 6.789 11.187 1.00 96.00 93 PRO A CA 1
ATOM 748 C C . PRO A 1 93 ? 0.032 6.919 11.706 1.00 96.00 93 PRO A C 1
ATOM 750 O O . PRO A 1 93 ? -0.870 6.250 11.214 1.00 96.00 93 PRO A O 1
ATOM 753 N N . SER A 1 94 ? -0.196 7.836 12.649 1.00 94.62 94 SER A N 1
ATOM 754 C CA . SER A 1 94 ? -1.547 8.163 13.126 1.00 94.62 94 SER A CA 1
ATOM 755 C C . SER A 1 94 ? -2.194 9.260 12.289 1.00 94.62 94 SER A C 1
ATOM 757 O O . SER A 1 94 ? -1.560 10.270 11.959 1.00 94.62 94 SER A O 1
ATOM 759 N N . LEU A 1 95 ? -3.493 9.106 12.033 1.00 91.44 95 LEU A N 1
ATOM 760 C CA . LEU A 1 95 ? -4.339 10.128 11.418 1.00 91.44 95 LEU A CA 1
ATOM 761 C C . LEU A 1 95 ? -4.436 11.408 12.257 1.00 91.44 95 LEU A C 1
ATOM 763 O O . LEU A 1 95 ? -4.656 12.485 11.705 1.00 91.44 95 LEU A O 1
ATOM 767 N N . LYS A 1 96 ? -4.219 11.335 13.575 1.00 93.00 96 LYS A N 1
ATOM 768 C CA . LYS A 1 96 ? -4.286 12.495 14.478 1.00 93.00 96 LYS A CA 1
ATOM 769 C C . LYS A 1 96 ? -3.369 13.647 14.057 1.00 93.00 96 LYS A C 1
ATOM 771 O O . LYS A 1 96 ? -3.733 14.811 14.219 1.00 93.00 96 LYS A O 1
ATOM 776 N N . ASP A 1 97 ? -2.185 13.318 13.548 1.00 88.06 97 ASP A N 1
ATOM 777 C CA . ASP A 1 97 ? -1.170 14.291 13.137 1.00 88.06 97 ASP A CA 1
ATOM 778 C C . ASP A 1 97 ? -1.011 14.361 11.607 1.00 88.06 97 ASP A C 1
ATOM 780 O O . ASP A 1 97 ? -0.131 15.070 11.102 1.00 88.06 97 ASP A O 1
ATOM 784 N N . TYR A 1 98 ? -1.870 13.656 10.861 1.00 89.38 98 TYR A N 1
ATOM 785 C CA . TYR A 1 98 ? -1.838 13.635 9.406 1.00 89.38 98 TYR A CA 1
ATOM 786 C C . TYR A 1 98 ? -2.193 15.004 8.820 1.00 89.38 98 TYR A C 1
ATOM 788 O O . TYR A 1 98 ? -3.118 15.693 9.254 1.00 89.38 98 TYR A O 1
ATOM 796 N N . LYS A 1 99 ? -1.429 15.413 7.806 1.00 90.00 99 LYS A N 1
ATOM 797 C CA . LYS A 1 99 ? -1.642 16.654 7.063 1.00 90.00 99 LYS A CA 1
ATOM 798 C C . LYS A 1 99 ? -1.462 16.367 5.586 1.00 90.00 99 LYS A C 1
ATOM 800 O O . LYS A 1 99 ? -0.382 15.951 5.171 1.00 90.00 99 LYS A O 1
ATOM 805 N N . PHE A 1 100 ? -2.496 16.649 4.805 1.00 85.81 100 PHE A N 1
ATOM 806 C CA . PHE A 1 100 ? -2.445 16.583 3.353 1.00 85.81 100 PHE A CA 1
ATOM 807 C C . PHE A 1 100 ? -2.363 17.990 2.763 1.00 85.81 100 PHE A C 1
ATOM 809 O O . PHE A 1 100 ? -3.033 18.912 3.228 1.00 85.81 100 PHE A O 1
ATOM 816 N N . GLN A 1 101 ? -1.516 18.159 1.753 1.00 87.25 101 GLN A N 1
ATOM 817 C CA . GLN A 1 101 ? -1.416 19.384 0.970 1.00 87.25 101 GLN A CA 1
ATOM 818 C C . GLN A 1 101 ? -1.272 18.991 -0.494 1.00 87.25 101 GLN A C 1
ATOM 820 O O . GLN A 1 101 ? -0.389 18.207 -0.838 1.00 87.25 101 GLN A O 1
ATOM 825 N N . THR A 1 102 ? -2.116 19.562 -1.346 1.00 84.31 102 THR A N 1
ATOM 826 C CA . THR A 1 102 ? -2.051 19.401 -2.798 1.00 84.31 102 THR A CA 1
ATOM 827 C C . THR A 1 102 ? -2.161 20.766 -3.466 1.00 84.31 102 THR A C 1
ATOM 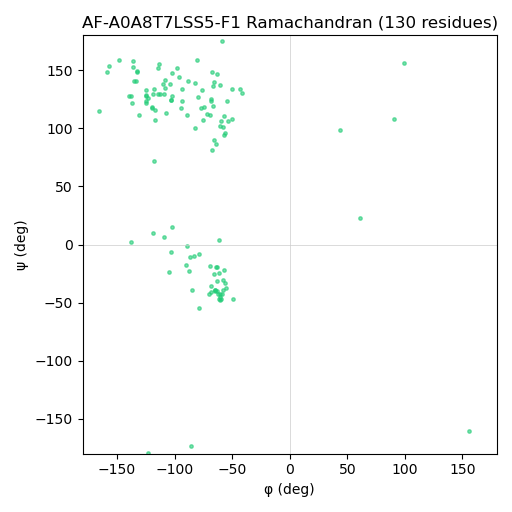829 O O . THR A 1 102 ? -2.762 21.689 -2.916 1.00 84.31 102 THR A O 1
ATOM 832 N N . SER A 1 103 ? -1.533 20.916 -4.632 1.00 85.81 103 SER A N 1
ATOM 833 C CA . SER A 1 103 ? -1.696 22.093 -5.493 1.00 85.81 103 SER A CA 1
ATOM 834 C C . SER A 1 103 ? -2.851 21.946 -6.486 1.00 85.81 103 SER A C 1
ATOM 836 O O . SER A 1 103 ? -3.048 22.837 -7.307 1.00 85.81 103 SER A O 1
ATOM 838 N N . LEU A 1 104 ? -3.538 20.804 -6.474 1.00 80.00 104 LEU A N 1
ATOM 839 C CA . LEU A 1 104 ? -4.670 20.520 -7.346 1.00 80.00 104 LEU A CA 1
ATOM 840 C C . LEU A 1 104 ? -5.938 21.148 -6.762 1.00 80.00 104 LEU A C 1
ATOM 842 O O . LEU A 1 104 ? -6.142 21.132 -5.549 1.00 80.00 104 LEU A O 1
ATOM 846 N N . GLU A 1 105 ? -6.761 21.728 -7.630 1.00 68.50 105 GLU A N 1
ATOM 847 C CA . GLU A 1 105 ? -8.087 22.231 -7.273 1.00 68.50 105 GLU A CA 1
ATOM 848 C C . GLU A 1 105 ? -9.046 21.029 -7.295 1.00 68.50 105 GLU A C 1
ATOM 850 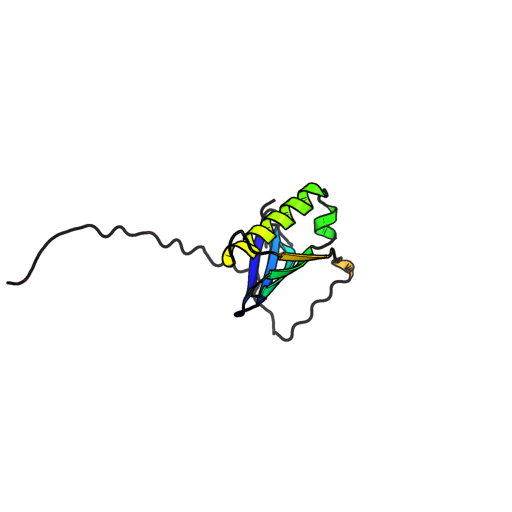O O . GLU A 1 105 ? -9.402 20.579 -8.376 1.00 68.50 105 GLU A O 1
ATOM 855 N N . ASP A 1 106 ? -9.353 20.486 -6.108 1.00 57.66 106 ASP A N 1
ATOM 856 C CA . ASP A 1 106 ? -10.259 19.358 -5.806 1.00 57.66 106 ASP A CA 1
ATOM 857 C C . ASP A 1 106 ? -10.146 18.125 -6.739 1.00 57.66 106 ASP A C 1
ATOM 859 O O . ASP A 1 106 ? -10.729 18.071 -7.818 1.00 57.66 106 ASP A O 1
ATOM 863 N N . GLU A 1 107 ? -9.412 17.089 -6.304 1.00 56.47 107 GLU A N 1
ATOM 864 C CA . GLU A 1 107 ? -9.384 15.788 -6.995 1.00 56.47 107 GLU A CA 1
ATOM 865 C C . GLU A 1 107 ? -10.662 14.980 -6.725 1.00 56.47 107 GLU A C 1
ATOM 867 O O . GLU A 1 107 ? -11.074 14.826 -5.575 1.00 56.47 107 GLU A O 1
ATOM 872 N N . GLU A 1 108 ? -11.229 14.433 -7.804 1.00 55.78 108 GLU A N 1
ATOM 873 C CA . GLU A 1 108 ? -12.370 13.513 -7.844 1.00 55.78 108 GLU A CA 1
ATOM 874 C C . GLU A 1 108 ? -12.289 12.418 -6.762 1.00 55.78 108 GLU A C 1
ATOM 876 O O . GLU A 1 108 ? -11.245 11.778 -6.546 1.00 55.78 108 GLU A O 1
ATOM 881 N N . GLU A 1 109 ? -13.424 12.217 -6.080 1.00 55.00 109 GLU A N 1
ATOM 882 C CA . GLU A 1 109 ? -13.659 11.117 -5.146 1.00 55.00 109 GLU A CA 1
ATOM 883 C C . GLU A 1 109 ? -13.491 9.759 -5.844 1.00 55.00 109 GLU A C 1
ATOM 885 O O . GLU A 1 109 ? -13.167 9.644 -7.025 1.00 55.00 109 GLU A O 1
ATOM 890 N N . TRP A 1 110 ? -13.580 8.689 -5.066 1.00 51.16 110 TRP A N 1
ATOM 891 C CA . TRP A 1 110 ? -13.369 7.329 -5.533 1.00 51.16 110 TRP A CA 1
ATOM 892 C C . TRP A 1 110 ? -14.487 6.918 -6.511 1.00 51.16 110 TRP A C 1
ATOM 894 O O . TRP A 1 110 ? -15.434 6.246 -6.137 1.00 51.16 110 TRP A O 1
ATOM 904 N N . ASP A 1 111 ? -14.375 7.325 -7.776 1.00 49.28 111 ASP A N 1
ATOM 905 C CA . ASP A 1 111 ? -15.231 6.809 -8.837 1.00 49.28 111 ASP A CA 1
ATOM 906 C C . ASP A 1 111 ? -14.833 5.350 -9.064 1.00 49.28 111 ASP A C 1
ATOM 908 O O . ASP A 1 111 ? -13.707 5.047 -9.488 1.00 49.28 111 ASP A O 1
ATOM 912 N N . GLU A 1 112 ? -15.735 4.436 -8.704 1.00 43.03 112 GLU A N 1
ATOM 913 C CA . GLU A 1 112 ? -15.714 3.061 -9.185 1.00 43.03 112 GLU A CA 1
ATOM 914 C C . GLU A 1 112 ? -15.736 3.132 -10.712 1.00 43.03 112 GLU A C 1
ATOM 916 O O . GLU A 1 112 ? -16.786 3.314 -11.322 1.00 43.03 112 GLU A O 1
ATOM 921 N N . ALA A 1 113 ? -14.562 3.062 -11.343 1.00 41.47 113 ALA A N 1
ATOM 922 C CA . ALA A 1 113 ? -14.495 2.788 -12.764 1.00 41.47 113 ALA A CA 1
ATOM 923 C C . ALA A 1 113 ? -15.152 1.419 -12.954 1.00 41.47 113 ALA A C 1
ATOM 925 O O . ALA A 1 113 ? -14.602 0.405 -12.516 1.00 41.47 113 ALA A O 1
ATOM 926 N N . GLU A 1 114 ? -16.367 1.452 -13.502 1.00 39.00 114 GLU A N 1
ATOM 927 C CA . GLU A 1 114 ? -17.174 0.305 -13.886 1.00 39.00 114 GLU A CA 1
ATOM 928 C C . GLU A 1 114 ? -16.271 -0.745 -14.543 1.00 39.00 114 GLU A C 1
ATOM 930 O O . GLU A 1 114 ? -15.462 -0.431 -15.420 1.00 39.00 114 GLU A O 1
ATOM 935 N N . GLU A 1 115 ? -16.383 -1.990 -14.079 1.00 40.75 115 GLU A N 1
ATOM 936 C CA . GLU A 1 115 ? -15.869 -3.144 -14.801 1.00 40.75 115 GLU A CA 1
ATOM 937 C C . GLU A 1 115 ? -16.461 -3.084 -16.216 1.00 40.75 115 GLU A C 1
ATOM 939 O O . GLU A 1 115 ? -17.651 -3.334 -16.410 1.00 40.75 115 GLU A O 1
ATOM 944 N N . GLU A 1 116 ? -15.652 -2.722 -17.215 1.00 36.19 116 GLU A N 1
ATOM 945 C CA . GLU A 1 116 ? -15.972 -3.079 -18.591 1.00 36.19 116 GLU A CA 1
ATOM 946 C C . GLU A 1 116 ? -15.875 -4.609 -18.660 1.00 36.19 116 GLU A C 1
ATOM 948 O O . GLU A 1 116 ? -14.811 -5.181 -18.900 1.00 36.19 116 GLU A O 1
ATOM 953 N N . GLU A 1 117 ? -16.997 -5.283 -18.390 1.00 40.38 117 GLU A N 1
ATOM 954 C CA . GLU A 1 117 ? -17.256 -6.605 -18.943 1.00 40.38 117 GLU A CA 1
ATOM 955 C C . GLU A 1 117 ? -17.183 -6.453 -20.472 1.00 40.38 117 GLU A C 1
ATOM 957 O O . GLU A 1 117 ? -18.148 -6.059 -21.130 1.00 40.38 117 GLU A O 1
ATOM 962 N N . GLU A 1 118 ? -16.012 -6.720 -21.059 1.00 37.75 118 GLU A N 1
ATOM 963 C CA . GLU A 1 118 ? -15.940 -7.106 -22.466 1.00 37.75 118 GLU A CA 1
ATOM 964 C C . GLU A 1 118 ? -16.670 -8.449 -22.588 1.00 37.75 118 GLU A C 1
ATOM 966 O O . GLU A 1 118 ? -16.078 -9.523 -22.480 1.00 37.75 118 GLU A O 1
ATOM 971 N N . ASP A 1 119 ? -17.989 -8.372 -22.774 1.00 40.44 119 ASP A N 1
ATOM 972 C CA . ASP A 1 119 ? -18.812 -9.475 -23.247 1.00 40.44 119 ASP A CA 1
ATOM 973 C C . ASP A 1 119 ? -18.157 -10.048 -24.515 1.00 40.44 119 ASP A C 1
ATOM 975 O O . ASP A 1 119 ? -18.151 -9.443 -25.593 1.00 40.44 119 ASP A O 1
ATOM 979 N N . GLU A 1 120 ? -17.582 -11.242 -24.373 1.00 44.22 120 GLU A N 1
ATOM 980 C CA . GLU A 1 120 ? -17.135 -12.076 -25.477 1.00 44.22 120 GLU A CA 1
ATOM 981 C C . GLU A 1 120 ? -18.331 -12.362 -26.405 1.00 44.22 120 GLU A C 1
ATOM 983 O O . GLU A 1 120 ? -19.132 -13.260 -26.143 1.00 44.22 120 GLU A O 1
ATOM 988 N N . GLU A 1 121 ? -18.458 -11.660 -27.536 1.00 43.50 121 GLU A N 1
ATOM 989 C CA . GLU A 1 121 ? -19.331 -12.141 -28.610 1.00 43.50 121 GLU A CA 1
ATOM 990 C C . GLU A 1 121 ? -18.637 -13.288 -29.373 1.00 43.50 121 GLU A C 1
ATOM 992 O O . GLU A 1 121 ? -17.613 -13.079 -30.038 1.00 43.50 121 GLU A O 1
ATOM 997 N N . PRO A 1 122 ? -19.192 -14.516 -29.376 1.00 43.75 122 PRO A N 1
ATOM 998 C CA . PRO A 1 122 ? -18.679 -15.577 -30.219 1.00 43.75 122 PRO A CA 1
ATOM 999 C C . PRO A 1 122 ? -19.116 -15.299 -31.660 1.00 43.75 122 PRO A C 1
ATOM 1001 O O . PRO A 1 122 ? -20.277 -15.490 -32.024 1.00 43.75 122 PRO A O 1
ATOM 1004 N N . HIS A 1 123 ? -18.183 -14.888 -32.521 1.00 41.66 123 HIS A N 1
ATOM 1005 C CA . HIS A 1 123 ? -18.453 -14.803 -33.954 1.00 41.66 123 HIS A CA 1
ATOM 1006 C C . HIS A 1 123 ? -18.817 -16.185 -34.519 1.00 41.66 123 HIS A C 1
ATOM 1008 O O . HIS A 1 123 ? -17.966 -17.040 -34.787 1.00 41.66 123 HIS A O 1
ATOM 1014 N N . GLU A 1 124 ? -20.119 -16.386 -34.728 1.00 42.91 124 GLU A N 1
ATOM 1015 C CA . GLU A 1 124 ? -20.684 -17.517 -35.441 1.00 42.91 124 GLU A CA 1
ATOM 1016 C C . GLU A 1 124 ? -20.057 -17.633 -36.836 1.00 42.91 124 GLU A C 1
ATOM 1018 O O . GLU A 1 124 ? -20.140 -16.744 -37.689 1.00 42.91 124 GLU A O 1
ATOM 1023 N N . ARG A 1 125 ? -19.476 -18.804 -37.110 1.00 46.78 125 ARG A N 1
ATOM 1024 C CA . ARG A 1 125 ? -19.230 -19.263 -38.475 1.00 46.78 125 ARG A CA 1
ATOM 1025 C C . ARG A 1 125 ? -20.560 -19.299 -39.219 1.00 46.78 125 ARG A C 1
ATOM 1027 O O . ARG A 1 125 ? -21.344 -20.223 -39.018 1.00 46.78 125 ARG A O 1
ATOM 1034 N N . ASN A 1 126 ? -20.751 -18.401 -40.179 1.00 40.59 126 ASN A N 1
ATOM 1035 C CA . ASN A 1 126 ? -21.697 -18.660 -41.251 1.00 40.59 126 ASN A CA 1
ATOM 1036 C C . ASN A 1 126 ? -21.068 -18.375 -42.611 1.00 40.59 126 ASN A C 1
ATOM 1038 O O . ASN A 1 126 ? -20.729 -17.248 -42.966 1.00 40.59 126 ASN A O 1
ATOM 1042 N N . GLY A 1 127 ? -20.864 -19.458 -43.356 1.00 46.91 127 GLY A N 1
ATOM 1043 C CA . GLY A 1 127 ? -20.315 -19.413 -44.693 1.00 46.91 127 GLY A CA 1
ATOM 1044 C C . GLY A 1 127 ? -21.259 -18.714 -45.660 1.00 46.91 127 GLY A C 1
ATOM 1045 O O . GLY A 1 127 ? -22.461 -18.967 -45.680 1.00 46.91 127 GLY A O 1
ATOM 1046 N N . LYS A 1 128 ? -20.670 -17.905 -46.535 1.00 40.72 128 LYS A N 1
ATOM 1047 C CA . LYS A 1 128 ? -21.048 -17.789 -47.944 1.00 40.72 128 LYS A CA 1
ATOM 1048 C C . LYS A 1 128 ? -19.922 -17.057 -48.651 1.00 40.72 128 LYS A C 1
ATOM 1050 O O . LYS A 1 128 ? -19.651 -15.906 -48.354 1.00 40.72 128 LYS A O 1
ATOM 1055 N N . ASN A 1 129 ? -19.274 -17.772 -49.560 1.00 47.50 129 ASN A N 1
ATOM 1056 C CA . ASN A 1 129 ? -18.304 -17.256 -50.512 1.00 47.50 129 ASN A CA 1
ATOM 1057 C C . ASN A 1 129 ? -19.074 -16.492 -51.604 1.00 47.50 129 ASN A C 1
ATOM 1059 O O . ASN A 1 129 ? -19.870 -17.130 -52.303 1.00 47.50 129 ASN A O 1
ATOM 1063 N N . PRO A 1 130 ? -18.886 -15.180 -51.808 1.00 49.94 130 PRO A N 1
ATOM 1064 C CA . PRO A 1 130 ? -19.172 -14.568 -53.090 1.00 49.94 130 PRO A CA 1
ATOM 1065 C C . PRO A 1 130 ? -17.844 -14.354 -53.828 1.00 49.94 130 PRO A C 1
ATOM 1067 O O . PRO A 1 130 ? -16.839 -14.055 -53.198 1.00 49.94 130 PRO A O 1
ATOM 1070 N N . TRP A 1 131 ? -17.874 -14.456 -55.156 1.00 46.06 131 TRP A N 1
ATOM 1071 C CA . TRP A 1 131 ? -16.765 -14.245 -56.103 1.00 46.06 131 TRP A CA 1
ATOM 1072 C C . TRP A 1 131 ? -15.928 -15.490 -56.457 1.00 46.06 131 TRP A C 1
ATOM 1074 O O . TRP A 1 131 ? -15.141 -15.979 -55.658 1.00 46.06 131 TRP A O 1
ATOM 1084 N N . ASN A 1 132 ? -16.148 -15.932 -57.706 1.00 43.25 132 ASN A N 1
ATOM 1085 C CA . ASN A 1 132 ? -15.173 -16.400 -58.706 1.00 43.25 132 ASN A CA 1
ATOM 1086 C C . ASN A 1 132 ? -14.036 -17.337 -58.287 1.00 43.25 132 ASN A C 1
ATOM 1088 O O . ASN A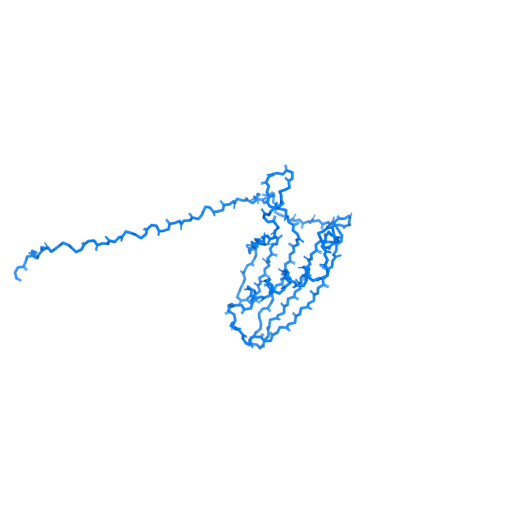 1 132 ? -13.063 -16.856 -57.671 1.00 43.25 132 ASN A O 1
#

Radius of gyration: 20.56 Å; Cα contacts (8 Å, |Δi|>4): 161; chains: 1; bounding box: 39×42×75 Å

Nearest PDB structures (foldseek):
  7oyc-assembly1_D2  TM=5.195E-01  e=5.887E-01  Xenopus laevis
  8b2l-assembly1_a1  TM=5.380E-01  e=1.170E+00  Nicotiana tabacum
  5x4y-assembly1_A-2  TM=5.693E-01  e=1.702E+00  Homo sapiens
  8ove-assembly1_AX  TM=5.223E-01  e=2.325E+00  Trypanosoma brucei brucei
  5dgv-assembly2_S3  TM=4.421E-01  e=3.382E+00  Saccharomyces cerevisiae S288C

Foldseek 3Di:
DDKDWDWPDDDPFKTKIFIFDPVDADPVRDTHTQWMKIWGDDLQAIEIETEGALVVPVVDDPVVVVVVVVVVVCVRCVVVHPPHHYDYHYYHHHPVPDDDDDPDDDDDDPPPPDPPPPPDDDPDDDDDDDDD

pLDDT: mean 81.63, std 19.67, range [36.19, 98.31]